Protein AF-A0A348WHX1-F1 (afdb_monomer_lite)

Radius of gyration: 18.54 Å; chains: 1; bounding box: 50×38×48 Å

Organism: NCBI:txid314263

Secondary structure (DSSP, 8-state):
---TT--TTTTHHHHHHHHHHHHHHHHHHHHHHHHHHT-TTS-HHHHHHHHHHHHHHIIIIIHHHHHHHHHSSSHHHHHHHHHHHHHTT-THHHHHIIIIIHHHTTSTT-TTSPPTT--HHHHHHHHHHHHHHHHHHHHHHHHHHTT--TTSTT-HHHHHHHHHHHHHHHHHHHHHHHHHH-

Foldseek 3Di:
DDDPPPDVVNCVVVVCVLVVVLVVLVCVLLVCLQVVLPPPVDDPVNNVVVVVVNLVCLVPVLQVSLVVQCPDDDPVSPVSSQLSCLLNLRNLCSLLVVQFCVVAPPHPRRLQHADVPRDPVRSPVSSVPVSNVSSLVRLCVVQVVVVHDCPDPPRCVVVSCVSNVVVLVSLCVRNNPSSNVD

pLDDT: mean 94.57, std 7.25, range [49.69, 98.75]

Sequence (182 aa):
NADPDTPEDALTWYRAITLIWPPVQFILLFWMIWYVSGADHLSALEKIVLFFGVGVITGTVGINYSHELMHQRPRGERFLGDALLAMVLYSHFRSEHLLVHHRYVATPRDPVTARYNEGFHRFFPRVLRECYASALGAEQAMLARRGHGWWHRSNPFLRYWGLQAYLLLLAIGLGGWVGLGL

Structure (mmCIF, N/CA/C/O backbone):
data_AF-A0A348WHX1-F1
#
_entry.id   AF-A0A348WHX1-F1
#
loop_
_atom_site.group_PDB
_atom_site.id
_atom_site.type_symbol
_atom_site.label_atom_id
_atom_site.label_alt_id
_atom_site.label_comp_id
_atom_site.label_asym_id
_atom_site.label_entity_id
_atom_site.label_seq_id
_atom_site.pdbx_PDB_ins_code
_atom_site.Cartn_x
_atom_site.Cartn_y
_atom_site.Cartn_z
_atom_site.occupancy
_atom_site.B_iso_or_equiv
_atom_site.auth_seq_id
_atom_site.auth_comp_id
_atom_site.auth_asym_id
_atom_site.auth_atom_id
_atom_site.pdbx_PDB_model_num
ATOM 1 N N . ASN A 1 1 ? -23.376 16.700 1.588 1.00 49.69 1 ASN A N 1
ATOM 2 C CA . ASN A 1 1 ? -23.388 15.237 1.795 1.00 49.69 1 ASN A CA 1
ATOM 3 C C . ASN A 1 1 ? -24.593 14.662 1.087 1.00 49.69 1 ASN A C 1
ATOM 5 O O . ASN A 1 1 ? -25.619 15.330 1.083 1.00 49.69 1 ASN A O 1
ATOM 9 N N . ALA A 1 2 ? -24.443 13.503 0.447 1.00 61.81 2 ALA A N 1
ATOM 10 C CA . ALA A 1 2 ? -25.582 12.776 -0.109 1.00 61.81 2 ALA A CA 1
ATOM 11 C C . ALA A 1 2 ? -26.514 12.305 1.021 1.00 61.81 2 ALA A C 1
ATOM 13 O O . ALA A 1 2 ? -26.072 12.174 2.166 1.00 61.81 2 ALA A O 1
ATOM 14 N N . ASP A 1 3 ? -27.784 12.092 0.691 1.00 73.06 3 ASP A N 1
ATOM 15 C CA . ASP A 1 3 ? -28.787 11.556 1.608 1.00 73.06 3 ASP A CA 1
ATOM 16 C C . ASP A 1 3 ? -28.396 10.116 2.010 1.00 73.06 3 ASP A C 1
ATOM 18 O O . ASP A 1 3 ? -28.199 9.287 1.115 1.00 73.06 3 ASP A O 1
ATOM 22 N N . PRO A 1 4 ? -28.225 9.799 3.308 1.00 71.94 4 PRO A N 1
ATOM 23 C CA . PRO A 1 4 ? -27.875 8.450 3.754 1.00 71.94 4 PRO A CA 1
ATOM 24 C C . PRO A 1 4 ? -28.928 7.390 3.397 1.00 71.94 4 PRO A C 1
ATOM 26 O O . PRO A 1 4 ? -28.580 6.211 3.355 1.00 71.94 4 PRO A O 1
ATOM 29 N N . ASP A 1 5 ? -30.165 7.795 3.094 1.00 79.44 5 ASP A N 1
ATOM 30 C CA . ASP A 1 5 ? -31.241 6.903 2.655 1.00 79.44 5 ASP A CA 1
ATOM 31 C C . ASP A 1 5 ? -31.271 6.712 1.124 1.00 79.44 5 ASP A C 1
ATOM 33 O O . ASP A 1 5 ? -32.177 6.069 0.587 1.00 79.44 5 ASP A O 1
ATOM 37 N N . THR A 1 6 ? -30.272 7.239 0.398 1.00 75.88 6 THR A N 1
ATOM 38 C CA . THR A 1 6 ? -30.147 7.039 -1.053 1.00 75.88 6 THR A CA 1
ATOM 39 C C . THR A 1 6 ? -30.020 5.541 -1.363 1.00 75.88 6 THR A C 1
ATOM 41 O O . THR A 1 6 ? -29.071 4.901 -0.898 1.00 75.88 6 THR A O 1
ATOM 44 N N . PRO A 1 7 ? -30.926 4.963 -2.170 1.00 75.75 7 PRO A N 1
ATOM 45 C CA . PRO A 1 7 ? -30.875 3.544 -2.492 1.00 75.75 7 PRO A CA 1
ATOM 46 C C . PRO A 1 7 ? -29.625 3.203 -3.326 1.00 75.75 7 PRO A C 1
ATOM 48 O O . PRO A 1 7 ? -29.106 4.024 -4.086 1.00 75.75 7 PRO A O 1
ATOM 51 N N . GLU A 1 8 ? -29.089 1.987 -3.152 1.00 69.50 8 GLU A N 1
ATOM 52 C CA . GLU A 1 8 ? -27.792 1.583 -3.730 1.00 69.50 8 GLU A CA 1
ATOM 53 C C . GLU A 1 8 ? -27.744 1.665 -5.269 1.00 69.50 8 GLU A C 1
ATOM 55 O O . GLU A 1 8 ? -26.666 1.840 -5.842 1.00 69.50 8 GLU A O 1
ATOM 60 N N . ASP A 1 9 ? -28.890 1.550 -5.941 1.00 72.94 9 ASP A N 1
ATOM 61 C CA . ASP A 1 9 ? -29.036 1.672 -7.395 1.00 72.94 9 ASP A CA 1
ATOM 62 C C . ASP A 1 9 ? -28.785 3.106 -7.890 1.00 72.94 9 ASP A C 1
ATOM 64 O O . ASP A 1 9 ? -28.170 3.305 -8.942 1.00 72.94 9 ASP A O 1
ATOM 68 N N . ALA A 1 10 ? -29.138 4.115 -7.092 1.00 74.44 10 ALA A N 1
ATOM 69 C CA . ALA A 1 10 ? -28.820 5.515 -7.364 1.00 74.44 10 ALA A CA 1
ATOM 70 C C . ALA A 1 10 ? -27.327 5.850 -7.145 1.00 74.44 10 ALA A C 1
ATOM 72 O O . ALA A 1 10 ? -26.837 6.863 -7.648 1.00 74.44 10 ALA A O 1
ATOM 73 N N . LEU A 1 11 ? -26.567 4.978 -6.468 1.00 78.69 11 LEU A N 1
ATOM 74 C CA . LEU A 1 11 ? -25.124 5.137 -6.227 1.00 78.69 11 LEU A CA 1
ATOM 75 C C . LEU A 1 11 ? -24.244 4.494 -7.311 1.00 78.69 11 LEU A C 1
ATOM 77 O O . LEU A 1 11 ? -23.018 4.480 -7.181 1.00 78.69 11 LEU A O 1
ATOM 81 N N . THR A 1 12 ? -24.835 3.982 -8.394 1.00 77.00 12 THR A N 1
ATOM 82 C CA . THR A 1 12 ? -24.115 3.239 -9.443 1.00 77.00 12 THR A CA 1
ATOM 83 C C . THR A 1 12 ? -22.909 4.006 -9.998 1.00 77.00 12 THR A C 1
ATOM 85 O O . THR A 1 12 ? -21.814 3.452 -10.083 1.00 77.00 12 THR A O 1
ATOM 88 N N . TRP A 1 13 ? -23.062 5.296 -10.310 1.00 75.94 13 TRP A N 1
ATOM 89 C CA . TRP A 1 13 ? -21.963 6.118 -10.838 1.00 75.94 13 TRP A CA 1
ATOM 90 C C . TRP A 1 13 ? -20.894 6.444 -9.795 1.00 75.94 13 TRP A C 1
ATOM 92 O O . TRP A 1 13 ? -19.709 6.462 -10.121 1.00 75.94 13 TRP A O 1
ATOM 102 N N . TYR A 1 14 ? -21.288 6.629 -8.534 1.00 74.69 14 TYR A N 1
ATOM 103 C CA . TYR A 1 14 ? -20.344 6.825 -7.432 1.00 74.69 14 TYR A CA 1
ATOM 104 C C . TYR A 1 14 ? -19.486 5.575 -7.206 1.00 74.69 14 TYR A C 1
ATOM 106 O O . TYR A 1 14 ? -18.270 5.675 -7.051 1.00 74.69 14 TYR A O 1
ATOM 114 N N . ARG A 1 15 ? -20.102 4.389 -7.275 1.00 80.25 15 ARG A N 1
ATOM 115 C CA . ARG A 1 15 ? -19.402 3.100 -7.196 1.00 80.25 15 ARG A CA 1
ATOM 116 C C . ARG A 1 15 ? -18.542 2.837 -8.430 1.00 80.25 15 ARG A C 1
ATOM 118 O O . ARG A 1 15 ? -17.455 2.291 -8.307 1.00 80.25 15 ARG A O 1
ATOM 125 N N . ALA A 1 16 ? -18.973 3.252 -9.621 1.00 83.12 16 ALA A N 1
ATOM 126 C CA . ALA A 1 16 ? -18.198 3.041 -10.844 1.00 83.12 16 ALA A CA 1
ATOM 127 C C . ALA A 1 16 ? -16.790 3.654 -10.750 1.00 83.12 16 ALA A C 1
ATOM 129 O O . ALA A 1 16 ? -15.820 3.014 -11.149 1.00 83.12 16 ALA A O 1
ATOM 130 N N . ILE A 1 17 ? -16.659 4.845 -10.158 1.00 83.56 17 ILE A N 1
ATOM 131 C CA . ILE A 1 17 ? -15.366 5.529 -10.011 1.00 83.56 17 ILE A CA 1
ATOM 132 C C . ILE A 1 17 ? -14.392 4.687 -9.172 1.00 83.56 17 ILE A C 1
ATOM 134 O O . ILE A 1 17 ? -13.240 4.494 -9.568 1.00 83.56 17 ILE A O 1
ATOM 138 N N . THR A 1 18 ? -14.852 4.129 -8.049 1.00 86.25 18 THR A N 1
ATOM 139 C CA . THR A 1 18 ? -14.002 3.312 -7.170 1.00 86.25 18 THR A CA 1
ATOM 140 C C . THR 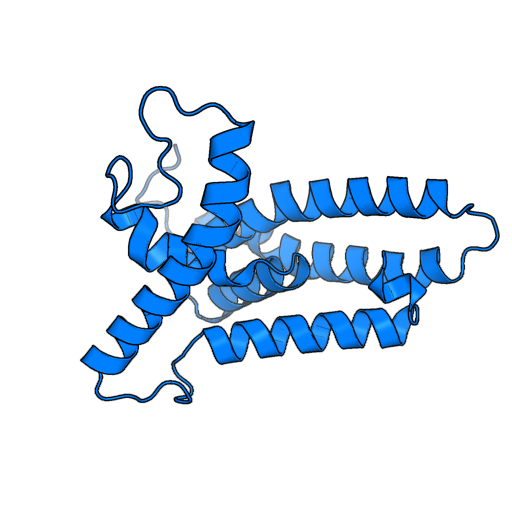A 1 18 ? -13.667 1.947 -7.771 1.00 86.25 18 THR A C 1
ATOM 142 O O . THR A 1 18 ? -12.586 1.420 -7.517 1.00 86.25 18 THR A O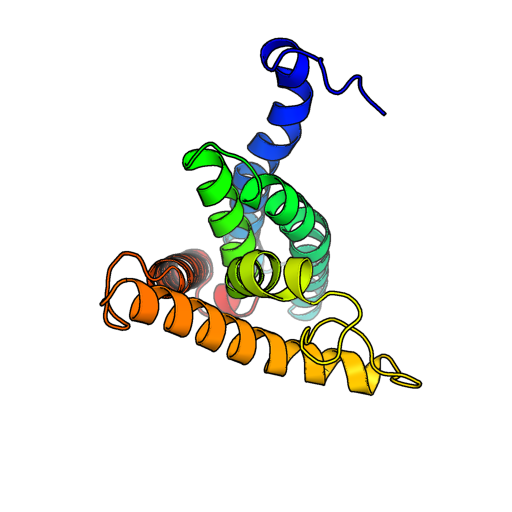 1
ATOM 145 N N . LEU A 1 19 ? -14.545 1.392 -8.612 1.00 92.06 19 LEU A N 1
ATOM 146 C CA . LEU A 1 19 ? -14.348 0.094 -9.268 1.00 92.06 19 LEU A CA 1
ATOM 147 C C . LEU A 1 19 ? -13.471 0.159 -10.527 1.00 92.06 19 LEU A C 1
ATOM 149 O O . LEU A 1 19 ? -12.796 -0.821 -10.842 1.00 92.06 19 LEU A O 1
ATOM 153 N N . ILE A 1 20 ? -13.464 1.289 -11.239 1.00 94.31 20 ILE A N 1
ATOM 154 C CA . ILE A 1 20 ? -12.663 1.488 -12.460 1.00 94.31 20 ILE A CA 1
ATOM 155 C C . ILE A 1 20 ? -11.190 1.747 -12.128 1.00 94.31 20 ILE A C 1
ATOM 157 O O . ILE A 1 20 ? -10.307 1.357 -12.891 1.00 94.31 20 ILE A O 1
ATOM 161 N N . TRP A 1 21 ? -10.896 2.378 -10.991 1.00 94.88 21 TRP A N 1
ATOM 162 C CA . TRP A 1 21 ? -9.520 2.733 -10.645 1.00 94.88 21 TRP A CA 1
ATOM 163 C C . TRP A 1 21 ? -8.558 1.528 -10.516 1.00 94.88 21 TRP A C 1
ATOM 165 O O . TRP A 1 21 ? -7.485 1.585 -11.117 1.00 94.88 21 TRP A O 1
ATOM 175 N N . PRO A 1 22 ? -8.894 0.417 -9.822 1.00 96.81 22 PRO A N 1
ATOM 176 C CA . PRO A 1 22 ? -8.017 -0.753 -9.727 1.00 96.81 22 PRO A CA 1
ATOM 177 C C . PRO A 1 22 ? -7.514 -1.311 -11.071 1.00 96.81 22 PRO A C 1
ATOM 179 O O . PRO A 1 22 ? -6.296 -1.447 -11.210 1.00 96.81 22 PRO A O 1
ATOM 182 N N . PRO A 1 23 ? -8.370 -1.621 -12.071 1.00 97.06 23 PRO A N 1
ATOM 183 C CA . PRO A 1 23 ? -7.880 -2.098 -13.362 1.00 97.06 23 PRO A CA 1
ATOM 184 C C . PRO A 1 23 ? -7.090 -1.029 -14.124 1.00 97.06 23 PRO A C 1
ATOM 186 O O . PRO A 1 23 ? -6.096 -1.371 -14.758 1.00 97.06 23 PRO A O 1
ATOM 189 N N . VAL A 1 24 ? -7.463 0.254 -14.032 1.00 96.94 24 VAL A N 1
ATOM 190 C CA . VAL A 1 24 ? -6.701 1.350 -14.658 1.00 96.94 24 VAL A CA 1
ATOM 191 C C . VAL A 1 24 ? -5.295 1.445 -14.068 1.00 96.94 24 VAL A C 1
ATOM 193 O O . VAL A 1 24 ? -4.320 1.449 -14.816 1.00 96.94 24 VAL A O 1
ATOM 196 N N . GLN A 1 25 ? -5.173 1.459 -12.739 1.00 97.81 25 GLN A N 1
ATOM 197 C CA . GLN A 1 25 ? -3.881 1.499 -12.061 1.00 97.81 25 GLN A CA 1
ATOM 198 C C . GLN A 1 25 ? -3.034 0.269 -12.405 1.00 97.81 25 GLN A C 1
ATOM 200 O O . GLN A 1 25 ? -1.848 0.421 -12.683 1.00 97.81 25 GLN A O 1
ATOM 205 N N . PHE A 1 26 ? -3.633 -0.927 -12.434 1.00 98.31 26 PHE A N 1
ATOM 206 C CA . PHE A 1 26 ? -2.935 -2.154 -12.819 1.00 98.31 26 PHE A CA 1
ATOM 207 C C . PHE A 1 26 ? -2.386 -2.065 -14.243 1.00 98.31 26 PHE A C 1
ATOM 209 O O . PHE A 1 26 ? -1.193 -2.269 -14.458 1.00 98.31 26 PHE A O 1
ATOM 216 N N . ILE A 1 27 ? -3.239 -1.724 -15.211 1.00 98.31 27 ILE A N 1
ATOM 217 C CA . ILE A 1 27 ? -2.840 -1.633 -16.617 1.00 98.31 27 ILE A CA 1
ATOM 218 C C . ILE A 1 27 ? -1.728 -0.601 -16.778 1.00 98.31 27 ILE A C 1
ATOM 220 O O . ILE A 1 27 ? -0.703 -0.925 -17.364 1.00 98.31 27 ILE A O 1
ATOM 224 N N . LEU A 1 28 ? -1.895 0.606 -16.231 1.00 97.19 28 LEU A N 1
ATOM 225 C CA . LEU A 1 28 ? -0.902 1.670 -16.368 1.00 97.19 28 LEU A CA 1
ATOM 226 C C . LEU A 1 28 ? 0.432 1.297 -15.717 1.00 97.19 28 LEU A C 1
ATOM 228 O O . LEU A 1 28 ? 1.467 1.452 -16.358 1.00 97.19 28 LEU A O 1
ATOM 232 N N . LEU A 1 29 ? 0.417 0.768 -14.489 1.00 98.19 29 LEU A N 1
ATOM 233 C CA . LEU A 1 29 ? 1.634 0.383 -13.774 1.00 98.19 29 LEU A CA 1
ATOM 234 C C . LEU A 1 29 ? 2.435 -0.654 -14.568 1.00 98.19 29 LEU A C 1
ATOM 236 O O . LEU A 1 29 ? 3.597 -0.424 -14.891 1.00 98.19 29 LEU A O 1
ATOM 240 N N . PHE A 1 30 ? 1.808 -1.771 -14.941 1.00 98.31 30 PHE A N 1
ATOM 241 C CA . PHE A 1 30 ? 2.518 -2.860 -15.614 1.00 98.31 30 PHE A CA 1
ATOM 242 C C . PHE A 1 30 ? 2.841 -2.557 -17.076 1.00 98.31 30 PHE A C 1
ATOM 244 O O . PHE A 1 30 ? 3.885 -2.986 -17.567 1.00 98.31 30 PHE A O 1
ATOM 251 N N . TRP A 1 31 ? 2.008 -1.771 -17.763 1.00 98.12 31 TRP A N 1
ATOM 252 C CA . TRP A 1 31 ? 2.330 -1.280 -19.100 1.00 98.12 31 TRP A CA 1
ATOM 253 C C . TRP A 1 31 ? 3.567 -0.377 -19.086 1.00 98.12 31 TRP A C 1
ATOM 255 O O . TRP A 1 31 ? 4.450 -0.555 -19.924 1.00 98.12 31 TRP A O 1
ATOM 265 N N . MET A 1 32 ? 3.687 0.542 -18.120 1.00 97.75 32 MET A N 1
ATOM 266 C CA . MET A 1 32 ? 4.893 1.366 -18.010 1.00 97.75 32 MET A CA 1
ATOM 267 C C . MET A 1 32 ? 6.112 0.545 -17.614 1.00 97.75 32 MET A C 1
ATOM 269 O O . MET A 1 32 ? 7.179 0.797 -18.158 1.00 97.75 32 MET A O 1
ATOM 273 N N . ILE A 1 33 ? 5.984 -0.437 -16.712 1.00 98.06 33 ILE A N 1
ATOM 274 C CA . ILE A 1 33 ? 7.107 -1.323 -16.356 1.00 98.06 33 ILE A CA 1
ATOM 275 C C . ILE A 1 33 ? 7.630 -2.017 -17.610 1.00 98.06 33 ILE A C 1
ATOM 277 O O . ILE A 1 33 ? 8.827 -1.966 -17.885 1.00 98.06 33 ILE A O 1
ATOM 281 N N . TRP A 1 34 ? 6.736 -2.602 -18.405 1.00 98.00 34 TRP A N 1
ATOM 282 C CA . TRP A 1 34 ? 7.091 -3.236 -19.670 1.00 98.00 34 TRP A CA 1
ATOM 283 C C . TRP A 1 34 ? 7.750 -2.256 -20.656 1.00 98.00 34 TRP A C 1
ATOM 285 O O . TRP A 1 34 ? 8.833 -2.529 -21.169 1.00 98.00 34 TRP A O 1
ATOM 295 N N . TYR A 1 35 ? 7.135 -1.093 -20.888 1.00 97.88 35 TYR A N 1
ATOM 296 C CA . TYR A 1 35 ? 7.609 -0.118 -21.874 1.00 97.88 35 TYR A CA 1
ATOM 297 C C . TYR A 1 35 ? 8.926 0.563 -21.463 1.00 97.88 35 TYR A C 1
ATOM 299 O O . TYR A 1 35 ? 9.897 0.571 -22.217 1.00 97.88 35 TYR A O 1
ATOM 307 N N . VAL A 1 36 ? 8.982 1.131 -20.256 1.00 97.62 36 VAL A N 1
ATOM 308 C CA . VAL A 1 36 ? 10.103 1.957 -19.777 1.00 97.62 36 VAL A CA 1
ATOM 309 C C . VAL A 1 36 ? 11.354 1.117 -19.518 1.00 97.62 36 VAL A C 1
ATOM 311 O O . VAL A 1 36 ? 12.473 1.602 -19.717 1.00 97.62 36 VAL A O 1
ATOM 314 N N . SER A 1 37 ? 11.199 -0.155 -19.137 1.00 95.94 37 SER A N 1
ATOM 315 C CA . SER A 1 37 ? 12.348 -1.045 -18.939 1.00 95.94 37 SER A CA 1
ATOM 316 C C . SER A 1 37 ? 13.180 -1.186 -20.217 1.00 95.94 37 SER A C 1
ATOM 318 O O . SER A 1 37 ? 14.402 -1.066 -20.146 1.00 95.94 37 SER A O 1
ATOM 320 N N . GLY A 1 38 ? 12.530 -1.329 -21.379 1.00 93.94 38 GLY A N 1
ATOM 321 C CA . GLY A 1 38 ? 13.174 -1.436 -22.697 1.00 93.94 38 GLY A CA 1
ATOM 322 C C . GLY A 1 38 ? 13.342 -0.115 -23.460 1.00 93.94 38 GLY A C 1
ATOM 323 O O . GLY A 1 38 ? 13.770 -0.124 -24.610 1.00 93.94 38 GLY A O 1
ATOM 324 N N . ALA A 1 39 ? 12.982 1.025 -22.868 1.00 95.62 39 ALA A N 1
ATOM 325 C CA . ALA A 1 39 ? 13.089 2.323 -23.528 1.00 95.62 39 ALA A CA 1
ATOM 326 C C . ALA A 1 39 ? 14.544 2.827 -23.535 1.00 95.62 39 ALA A C 1
ATOM 328 O O . ALA A 1 39 ? 15.003 3.414 -22.552 1.00 95.62 39 ALA A O 1
ATOM 329 N N . ASP A 1 40 ? 15.253 2.620 -24.649 1.00 94.25 40 ASP A N 1
ATOM 330 C CA . ASP A 1 40 ? 16.656 3.046 -24.836 1.00 94.25 40 ASP A CA 1
ATOM 331 C C . ASP A 1 40 ? 16.828 4.569 -24.937 1.00 94.25 40 ASP A C 1
ATOM 333 O O . ASP A 1 40 ? 17.902 5.105 -24.679 1.00 94.25 40 ASP A O 1
ATOM 337 N N . HIS A 1 41 ? 15.758 5.283 -25.290 1.00 96.50 41 HIS A N 1
ATOM 338 C CA . HIS A 1 41 ? 15.748 6.745 -25.360 1.00 96.50 41 HIS A CA 1
ATOM 339 C C . HIS A 1 41 ? 15.643 7.416 -23.982 1.00 96.50 41 HIS A C 1
ATOM 341 O O . HIS A 1 41 ? 15.755 8.635 -23.908 1.00 96.50 41 HIS A O 1
ATOM 347 N N . LEU A 1 42 ? 15.406 6.646 -22.911 1.00 96.94 42 LEU A N 1
ATOM 348 C CA . LEU A 1 42 ? 15.337 7.152 -21.542 1.00 96.94 42 LEU A CA 1
ATOM 349 C C . LEU A 1 42 ? 16.613 6.795 -20.781 1.00 96.94 42 LEU A C 1
ATOM 351 O O . LEU A 1 42 ? 16.974 5.625 -20.634 1.00 96.94 42 LEU A O 1
ATOM 355 N N . SER A 1 43 ? 17.256 7.809 -20.217 1.00 96.75 43 SER A N 1
ATOM 356 C CA . SER A 1 43 ? 18.329 7.651 -19.241 1.00 96.75 43 SER A CA 1
ATOM 357 C C . SER A 1 43 ? 17.814 7.042 -17.932 1.00 96.75 43 SER A C 1
ATOM 359 O O . SER A 1 43 ? 16.631 7.120 -17.598 1.00 96.75 43 SER A O 1
ATOM 361 N N . ALA A 1 44 ? 18.718 6.474 -17.130 1.00 95.31 44 ALA A N 1
ATOM 362 C CA . ALA A 1 44 ? 18.362 5.906 -15.828 1.00 95.31 44 ALA A CA 1
ATOM 363 C C . ALA A 1 44 ? 17.668 6.925 -14.903 1.00 95.31 44 ALA A C 1
ATOM 365 O O . ALA A 1 44 ? 16.714 6.575 -14.213 1.00 95.31 44 ALA A O 1
ATOM 366 N N . LEU A 1 45 ? 18.106 8.191 -14.921 1.00 96.38 45 LEU A N 1
ATOM 367 C CA . LEU A 1 45 ? 17.501 9.248 -14.111 1.00 96.38 45 LEU A CA 1
ATOM 368 C C . LEU A 1 45 ? 16.058 9.541 -14.542 1.00 96.38 45 LEU A C 1
ATOM 370 O O . LEU A 1 45 ? 15.189 9.669 -13.685 1.00 96.38 45 LEU A O 1
ATOM 374 N N . GLU A 1 46 ? 15.786 9.603 -15.848 1.00 97.38 46 GLU A N 1
ATOM 375 C CA . GLU A 1 46 ? 14.427 9.818 -16.362 1.00 97.38 46 GLU A CA 1
ATOM 376 C C . GLU A 1 46 ? 13.494 8.673 -15.966 1.00 97.38 46 GLU A C 1
ATOM 378 O O . GLU A 1 46 ? 12.371 8.929 -15.535 1.00 97.38 46 GLU A O 1
ATOM 383 N N . LYS A 1 47 ? 13.972 7.421 -16.020 1.00 97.31 47 LYS A N 1
ATOM 384 C CA . LYS A 1 47 ? 13.199 6.257 -15.559 1.00 97.31 47 LYS A CA 1
ATOM 385 C C . LYS A 1 47 ? 12.879 6.351 -14.064 1.00 97.31 47 LYS A C 1
ATOM 387 O O . LYS A 1 47 ? 11.729 6.158 -13.681 1.00 97.31 47 LYS A O 1
ATOM 392 N N . ILE A 1 48 ? 13.862 6.712 -13.233 1.00 96.12 48 ILE A N 1
ATOM 393 C CA . ILE A 1 48 ? 13.678 6.884 -11.781 1.00 96.12 48 ILE A CA 1
ATOM 394 C C . ILE A 1 48 ? 12.670 7.997 -11.477 1.00 96.12 48 ILE A C 1
ATOM 396 O O . ILE A 1 48 ? 11.767 7.799 -10.671 1.00 96.12 48 ILE A O 1
ATOM 400 N N . VAL A 1 49 ? 12.798 9.165 -12.112 1.00 97.38 49 VAL A N 1
ATOM 401 C CA . VAL A 1 49 ? 11.884 10.298 -11.884 1.00 97.38 49 VAL A CA 1
ATOM 402 C C . VAL A 1 49 ? 10.466 9.959 -12.340 1.00 97.38 49 VAL A C 1
ATOM 404 O O . VAL A 1 49 ? 9.504 10.277 -11.637 1.00 97.38 49 VAL A O 1
ATOM 407 N N . LEU A 1 50 ? 10.329 9.274 -13.479 1.00 97.31 50 LEU A N 1
ATOM 408 C CA . LEU A 1 50 ? 9.045 8.785 -13.971 1.00 97.31 50 LEU A CA 1
ATOM 409 C C . LEU A 1 50 ? 8.405 7.854 -12.937 1.00 97.31 50 LEU A C 1
ATOM 411 O O . LEU A 1 50 ? 7.284 8.113 -12.502 1.00 97.31 50 LEU A O 1
ATOM 415 N N . PHE A 1 51 ? 9.122 6.823 -12.485 1.00 97.00 51 PHE A N 1
ATOM 416 C CA . PHE A 1 51 ? 8.580 5.849 -11.535 1.00 97.00 51 PHE A CA 1
ATOM 417 C C . PHE A 1 51 ? 8.377 6.397 -10.124 1.00 97.00 51 PHE A C 1
ATOM 419 O O . PHE A 1 51 ? 7.446 5.986 -9.435 1.00 97.00 51 PHE A O 1
ATOM 426 N N . PHE A 1 52 ? 9.139 7.413 -9.723 1.00 96.69 52 PHE A N 1
ATOM 427 C CA . PHE A 1 52 ? 8.827 8.187 -8.528 1.00 96.69 52 PHE A CA 1
ATOM 428 C C . PHE A 1 52 ? 7.444 8.848 -8.644 1.00 96.69 52 PHE A C 1
ATOM 430 O O . PHE A 1 52 ? 6.621 8.716 -7.739 1.00 96.69 52 PHE A O 1
ATOM 437 N N . GLY A 1 53 ? 7.149 9.505 -9.772 1.00 96.81 53 GLY A N 1
ATOM 438 C CA . GLY A 1 53 ? 5.833 10.101 -10.027 1.00 96.81 53 GLY A CA 1
ATOM 439 C C . GLY A 1 53 ? 4.707 9.063 -10.048 1.00 96.81 53 GLY A C 1
ATOM 440 O O . GLY A 1 53 ? 3.644 9.283 -9.467 1.00 96.81 53 GLY A O 1
ATOM 441 N N . VAL A 1 54 ? 4.965 7.899 -10.642 1.00 96.69 54 VAL A N 1
ATOM 442 C CA . VAL A 1 54 ? 4.038 6.758 -10.640 1.00 96.69 54 VAL A CA 1
ATOM 443 C C . VAL A 1 54 ? 3.759 6.297 -9.217 1.00 96.69 54 VAL A C 1
ATOM 445 O O . VAL A 1 54 ? 2.595 6.232 -8.829 1.00 96.69 54 VAL A O 1
ATOM 448 N N . GLY A 1 55 ? 4.804 6.076 -8.416 1.00 96.25 55 GLY A N 1
ATOM 449 C CA . GLY A 1 55 ? 4.692 5.704 -7.009 1.00 96.25 55 GLY A CA 1
ATOM 450 C C . GLY A 1 55 ? 3.878 6.715 -6.200 1.00 96.25 55 GLY A C 1
ATOM 451 O O . GLY A 1 55 ? 3.001 6.318 -5.431 1.00 96.25 55 GLY A O 1
ATOM 452 N N . VAL A 1 56 ? 4.092 8.020 -6.419 1.00 95.69 56 VAL A N 1
ATOM 453 C CA . VAL A 1 56 ? 3.302 9.093 -5.789 1.00 95.69 56 VAL A CA 1
ATOM 454 C C . VAL A 1 56 ? 1.827 8.998 -6.178 1.00 95.69 56 VAL A C 1
ATOM 456 O O . VAL A 1 56 ? 0.971 9.043 -5.294 1.00 95.69 56 VAL A O 1
ATOM 459 N N . ILE A 1 57 ? 1.498 8.825 -7.460 1.00 95.06 57 ILE A N 1
ATOM 460 C CA . ILE A 1 57 ? 0.105 8.719 -7.928 1.00 95.06 57 ILE A CA 1
ATOM 461 C C . ILE A 1 57 ? -0.558 7.460 -7.364 1.00 95.06 57 ILE A C 1
ATOM 463 O O . ILE A 1 57 ? -1.629 7.539 -6.764 1.00 95.06 57 ILE A O 1
ATOM 467 N N . THR A 1 58 ? 0.081 6.297 -7.493 1.00 96.25 58 THR A N 1
ATOM 468 C CA . THR A 1 58 ? -0.476 5.032 -6.996 1.00 96.25 58 THR A CA 1
ATOM 469 C C . THR A 1 58 ? -0.578 5.001 -5.475 1.00 96.25 58 THR A C 1
ATOM 471 O O . THR A 1 58 ? -1.519 4.424 -4.936 1.00 96.25 58 THR A O 1
ATOM 474 N N . GLY A 1 59 ? 0.355 5.643 -4.770 1.00 94.56 59 GLY A N 1
ATOM 475 C CA . GLY A 1 59 ? 0.345 5.741 -3.314 1.00 94.56 59 GLY A CA 1
ATOM 476 C C . GLY A 1 59 ? -0.729 6.697 -2.804 1.00 94.56 59 GLY A C 1
ATOM 477 O O . GLY A 1 59 ? -1.492 6.342 -1.917 1.00 94.56 59 GLY A O 1
ATOM 478 N N . THR A 1 60 ? -0.842 7.894 -3.377 1.00 93.25 60 THR A N 1
ATOM 479 C CA . THR A 1 60 ? -1.820 8.898 -2.919 1.00 93.25 60 THR A CA 1
ATOM 480 C C . THR A 1 60 ? -3.240 8.567 -3.363 1.00 93.25 60 THR A C 1
ATOM 482 O O . THR A 1 60 ? -4.165 8.587 -2.555 1.00 93.25 60 THR A O 1
ATOM 485 N N . VAL A 1 61 ? -3.430 8.223 -4.636 1.00 93.81 61 VAL A N 1
ATOM 486 C CA . VAL A 1 61 ? -4.752 7.959 -5.208 1.00 93.81 61 VAL A CA 1
ATOM 487 C C . VAL A 1 61 ? -5.167 6.514 -4.940 1.00 93.81 61 VAL A C 1
ATOM 489 O O . VAL A 1 61 ? -6.262 6.264 -4.438 1.00 93.81 61 VAL A O 1
ATOM 492 N N . GLY A 1 62 ? -4.283 5.549 -5.203 1.00 95.44 62 GLY A N 1
ATOM 493 C CA . GLY A 1 62 ? -4.593 4.126 -5.050 1.00 95.44 62 GLY A CA 1
ATOM 494 C C . GLY A 1 62 ? -4.884 3.705 -3.610 1.00 95.44 62 GLY A C 1
ATOM 495 O O . GLY A 1 62 ? -5.819 2.933 -3.389 1.00 95.44 62 GLY A O 1
ATOM 496 N N . ILE A 1 63 ? -4.162 4.238 -2.615 1.00 96.75 63 ILE A N 1
ATOM 497 C CA . ILE A 1 63 ? -4.464 3.942 -1.202 1.00 96.75 63 ILE A CA 1
ATOM 498 C C . ILE A 1 63 ? -5.807 4.557 -0.791 1.00 96.75 63 ILE A C 1
ATOM 500 O O . ILE A 1 63 ? -6.566 3.898 -0.086 1.00 96.75 63 ILE A O 1
ATOM 504 N N . ASN A 1 64 ? -6.162 5.751 -1.279 1.00 95.62 64 ASN A N 1
ATOM 505 C CA . ASN A 1 64 ? -7.468 6.360 -0.997 1.00 95.62 64 ASN A CA 1
ATOM 506 C C . ASN A 1 64 ? -8.630 5.525 -1.553 1.00 95.62 64 ASN A C 1
ATOM 508 O O . ASN A 1 64 ? -9.607 5.272 -0.848 1.00 95.62 64 ASN A O 1
ATOM 512 N N . TYR A 1 65 ? -8.517 5.032 -2.789 1.00 95.56 65 TYR A N 1
ATOM 513 C CA . TYR A 1 65 ? -9.521 4.118 -3.339 1.00 95.56 65 TYR A CA 1
ATOM 514 C C . TYR A 1 65 ? -9.560 2.787 -2.588 1.00 95.56 65 TYR A C 1
ATOM 516 O O . TYR A 1 65 ? -10.639 2.258 -2.328 1.00 95.56 65 TYR A O 1
ATOM 524 N N . SER A 1 66 ? -8.402 2.261 -2.185 1.00 97.38 66 SER A N 1
ATOM 525 C CA . SER A 1 66 ? -8.352 1.057 -1.357 1.00 97.38 66 SER A CA 1
ATOM 526 C C . SER A 1 66 ? -9.031 1.249 0.001 1.00 97.38 66 SER A C 1
ATOM 528 O O . SER A 1 66 ? -9.753 0.356 0.444 1.00 97.38 66 SER A O 1
ATOM 530 N N . HIS A 1 67 ? -8.842 2.411 0.637 1.00 97.12 67 HIS A N 1
ATOM 531 C CA . HIS A 1 67 ? -9.509 2.784 1.882 1.00 97.12 67 HIS A CA 1
ATOM 532 C C . HIS A 1 67 ? -11.027 2.694 1.736 1.00 97.12 67 HIS A C 1
ATOM 534 O O . HIS A 1 67 ? -11.676 2.039 2.545 1.00 97.12 67 HIS A O 1
ATOM 540 N N . GLU A 1 68 ? -11.594 3.260 0.673 1.00 94.81 68 GLU A N 1
ATOM 541 C CA . GLU A 1 68 ? -13.034 3.155 0.442 1.00 94.81 68 GLU A CA 1
ATOM 542 C C . GLU A 1 68 ? -13.464 1.700 0.197 1.00 94.81 68 GLU A C 1
ATOM 544 O O . GLU A 1 68 ? -14.391 1.202 0.835 1.00 94.81 68 GLU A O 1
ATOM 549 N N . LEU A 1 69 ? -12.752 0.984 -0.680 1.00 95.69 69 LEU A N 1
ATOM 550 C CA . LEU A 1 69 ? -13.078 -0.385 -1.092 1.00 95.69 69 LEU A CA 1
ATOM 551 C C . LEU A 1 69 ? -12.990 -1.410 0.050 1.00 95.69 69 LEU A C 1
ATOM 553 O O . LEU A 1 69 ? -13.763 -2.371 0.084 1.00 95.69 69 LEU A O 1
ATOM 557 N N . MET A 1 70 ? -12.070 -1.234 1.002 1.00 95.50 70 MET A N 1
ATOM 558 C CA . MET A 1 70 ? -11.905 -2.173 2.118 1.00 95.50 70 MET A CA 1
ATOM 559 C C . MET A 1 70 ? -13.030 -2.098 3.157 1.00 95.50 70 MET A C 1
ATOM 561 O O . MET A 1 70 ? -13.247 -3.085 3.868 1.00 95.50 70 MET A O 1
ATOM 565 N N . HIS A 1 71 ? -13.748 -0.970 3.218 1.00 94.81 71 HIS A N 1
ATOM 566 C CA . HIS A 1 71 ? -14.928 -0.783 4.070 1.00 94.81 71 HIS A CA 1
ATOM 567 C C . HIS A 1 71 ? -16.215 -1.327 3.440 1.00 94.81 71 HIS A C 1
ATOM 569 O O . HIS A 1 71 ? -17.200 -1.548 4.146 1.00 94.81 71 HIS A O 1
ATOM 575 N N . GLN A 1 72 ? -16.213 -1.616 2.136 1.00 92.06 72 GLN A N 1
ATOM 576 C CA . GLN A 1 72 ? -17.404 -2.096 1.434 1.00 92.06 72 GLN A CA 1
ATOM 577 C C . GLN A 1 72 ? -17.800 -3.518 1.854 1.00 92.06 72 GLN A C 1
ATOM 579 O O . GLN A 1 72 ? -16.972 -4.377 2.183 1.00 92.06 72 GLN A O 1
ATOM 584 N N . ARG A 1 73 ? -19.104 -3.816 1.804 1.00 88.88 73 ARG A N 1
ATOM 585 C CA . ARG A 1 73 ? -19.633 -5.154 2.133 1.00 88.88 73 ARG A CA 1
ATOM 586 C C . ARG A 1 73 ? -19.237 -6.233 1.111 1.00 88.88 73 ARG A C 1
ATOM 588 O O . ARG A 1 73 ? -18.831 -7.329 1.544 1.00 88.88 73 ARG A O 1
ATOM 595 N N . PRO A 1 74 ? -19.330 -5.999 -0.215 1.00 92.25 74 PRO A N 1
ATOM 596 C CA . PRO A 1 74 ? -19.054 -7.034 -1.204 1.00 92.25 74 PRO A CA 1
ATOM 597 C C . PRO A 1 74 ? -17.615 -7.551 -1.115 1.00 92.25 74 PRO A C 1
ATOM 599 O O . PRO A 1 74 ? -16.659 -6.818 -0.866 1.00 92.25 74 PRO A O 1
ATOM 602 N N . ARG A 1 75 ? -17.439 -8.864 -1.291 1.00 92.81 75 ARG A N 1
ATOM 603 C CA . ARG A 1 75 ? -16.103 -9.486 -1.234 1.00 92.81 75 ARG A CA 1
ATOM 604 C C . ARG A 1 75 ? -15.219 -9.068 -2.410 1.00 92.81 75 ARG A C 1
ATOM 606 O O . ARG A 1 75 ? -14.018 -8.933 -2.214 1.00 92.81 75 ARG A O 1
ATOM 613 N N . GLY A 1 76 ? -15.812 -8.867 -3.590 1.00 94.31 76 GLY A N 1
ATOM 614 C CA . GLY A 1 76 ? -15.096 -8.418 -4.786 1.00 94.31 76 GLY A CA 1
ATOM 615 C C . GLY A 1 76 ? -14.488 -7.030 -4.601 1.00 94.31 76 GLY A C 1
ATOM 616 O O . GLY A 1 76 ? -13.308 -6.846 -4.857 1.00 94.31 76 GLY A O 1
ATOM 617 N N . GLU A 1 77 ? -15.251 -6.092 -4.043 1.00 94.62 77 GLU A N 1
ATOM 618 C CA . GLU A 1 77 ? -14.778 -4.726 -3.783 1.00 94.62 77 GLU A CA 1
ATOM 619 C C . GLU A 1 77 ? -13.624 -4.706 -2.781 1.00 94.62 77 GLU A C 1
ATOM 621 O O . GLU A 1 77 ? -12.565 -4.152 -3.059 1.00 94.62 77 GLU A O 1
ATOM 626 N N . ARG A 1 78 ? -13.751 -5.444 -1.673 1.00 96.06 78 ARG A N 1
ATOM 627 C CA . ARG A 1 78 ? -12.645 -5.595 -0.715 1.00 96.06 78 ARG A CA 1
ATOM 628 C C . ARG A 1 78 ? -11.401 -6.226 -1.335 1.00 96.06 78 ARG A C 1
ATOM 630 O O . ARG A 1 78 ? -10.290 -5.864 -0.960 1.00 96.06 78 ARG A O 1
ATOM 637 N N . PHE A 1 79 ? -11.572 -7.158 -2.273 1.00 97.31 79 PHE A N 1
ATOM 638 C CA . PHE A 1 79 ? -10.450 -7.738 -3.007 1.00 97.31 79 PHE A CA 1
ATOM 639 C C . PHE A 1 79 ? -9.783 -6.718 -3.939 1.00 97.31 79 PHE A C 1
ATOM 641 O O . PHE A 1 79 ? -8.560 -6.687 -4.010 1.00 97.31 79 PHE A O 1
ATOM 648 N N . LEU A 1 80 ? -10.548 -5.845 -4.600 1.00 97.81 80 LEU A N 1
ATOM 649 C CA . LEU A 1 80 ? -9.983 -4.735 -5.373 1.00 97.81 80 LEU A CA 1
ATOM 650 C C . LEU A 1 80 ? -9.172 -3.783 -4.476 1.00 97.81 80 LEU A C 1
ATOM 652 O O . LEU A 1 80 ? -8.092 -3.343 -4.867 1.00 97.81 80 LEU A O 1
ATOM 656 N N . GLY A 1 81 ? -9.636 -3.541 -3.245 1.00 97.62 81 GLY A N 1
ATOM 657 C CA . GLY A 1 81 ? -8.866 -2.832 -2.220 1.00 97.62 81 GLY A CA 1
ATOM 658 C C . GLY A 1 81 ? -7.551 -3.538 -1.858 1.00 97.62 81 GLY A C 1
ATOM 659 O O . GLY A 1 81 ? -6.500 -2.894 -1.831 1.00 97.62 81 GLY A O 1
ATOM 660 N N . ASP A 1 82 ? -7.587 -4.860 -1.639 1.00 98.25 82 ASP A N 1
ATOM 661 C CA . ASP A 1 82 ? -6.388 -5.683 -1.400 1.00 98.25 82 ASP A CA 1
ATOM 662 C C . ASP A 1 82 ? -5.406 -5.603 -2.593 1.00 98.25 82 ASP A C 1
ATOM 664 O O . ASP A 1 82 ? -4.197 -5.480 -2.387 1.00 98.25 82 ASP A O 1
ATOM 668 N N . ALA A 1 83 ? -5.913 -5.635 -3.833 1.00 98.31 83 ALA A N 1
ATOM 669 C CA . ALA A 1 83 ? -5.113 -5.557 -5.057 1.00 98.31 83 ALA A CA 1
ATOM 670 C C . ALA A 1 83 ? -4.431 -4.189 -5.229 1.00 98.31 83 ALA A C 1
ATOM 672 O O . ALA A 1 83 ? -3.242 -4.137 -5.543 1.00 98.31 83 ALA A O 1
ATOM 673 N N . LEU A 1 84 ? -5.144 -3.088 -4.959 1.00 98.44 84 LEU A N 1
ATOM 674 C CA . LEU A 1 84 ? -4.573 -1.735 -4.964 1.00 98.44 84 LEU A CA 1
ATOM 675 C C . LEU A 1 84 ? -3.411 -1.600 -3.976 1.00 98.44 84 LEU A C 1
ATOM 677 O O . LEU A 1 84 ? -2.358 -1.080 -4.340 1.00 98.44 84 LEU A O 1
ATOM 681 N N . LEU A 1 85 ? -3.566 -2.111 -2.750 1.00 98.56 85 LEU A N 1
ATOM 682 C CA . LEU A 1 85 ? -2.487 -2.061 -1.756 1.00 98.56 85 LEU A CA 1
ATOM 683 C C . LEU A 1 85 ? -1.320 -2.974 -2.117 1.00 98.56 85 LEU A C 1
ATOM 685 O O . LEU A 1 85 ? -0.177 -2.665 -1.788 1.00 98.56 85 LEU A O 1
ATOM 689 N N . ALA A 1 86 ? -1.596 -4.104 -2.770 1.00 98.56 86 ALA A N 1
ATOM 690 C CA . ALA A 1 86 ? -0.551 -5.006 -3.225 1.00 98.56 86 ALA A CA 1
ATOM 691 C C . ALA A 1 86 ? 0.323 -4.352 -4.307 1.00 98.56 86 ALA A C 1
ATOM 693 O O . ALA A 1 86 ? 1.537 -4.516 -4.254 1.00 98.56 86 ALA A O 1
ATOM 694 N N . MET A 1 87 ? -0.258 -3.553 -5.214 1.00 98.44 87 MET A N 1
ATOM 695 C CA . MET A 1 87 ? 0.491 -2.809 -6.243 1.00 98.44 87 MET A CA 1
ATOM 696 C C . MET A 1 87 ? 1.453 -1.761 -5.674 1.00 98.44 87 MET A C 1
ATOM 698 O O . MET A 1 87 ? 2.433 -1.432 -6.327 1.00 98.44 87 MET A O 1
ATOM 702 N N . VAL A 1 88 ? 1.205 -1.267 -4.458 1.00 97.44 88 VAL A N 1
ATOM 703 C CA . VAL A 1 88 ? 2.100 -0.333 -3.747 1.00 97.44 88 VAL A CA 1
ATOM 704 C C . VAL A 1 88 ? 2.847 -0.995 -2.586 1.00 97.44 88 VAL A C 1
ATOM 706 O O . VAL A 1 88 ? 3.396 -0.315 -1.724 1.00 97.44 88 VAL A O 1
ATOM 709 N N . LEU A 1 89 ? 2.837 -2.331 -2.526 1.00 97.50 89 LEU A N 1
ATOM 710 C CA . LEU A 1 89 ? 3.509 -3.139 -1.503 1.00 97.50 89 LEU A CA 1
ATOM 711 C C . LEU A 1 89 ? 3.131 -2.781 -0.046 1.00 97.50 89 LEU A C 1
ATOM 713 O O . LEU A 1 89 ? 3.890 -3.035 0.888 1.00 97.50 89 LEU A O 1
ATOM 717 N N . TYR A 1 90 ? 1.910 -2.282 0.179 1.00 97.62 90 TYR A N 1
ATOM 718 C CA . TYR A 1 90 ? 1.454 -1.760 1.476 1.00 97.62 90 TYR A CA 1
ATOM 719 C C . TYR A 1 90 ? 0.171 -2.439 2.002 1.00 97.62 90 TYR A C 1
ATOM 721 O O . TYR A 1 90 ? -0.664 -1.831 2.664 1.00 97.62 90 TYR A O 1
ATOM 729 N N . SER A 1 91 ? -0.007 -3.738 1.734 1.00 98.38 91 SER A N 1
ATOM 730 C CA . SER A 1 91 ? -1.236 -4.494 2.050 1.00 98.38 91 SER A CA 1
ATOM 731 C C . SER A 1 91 ? -1.593 -4.589 3.537 1.00 98.38 91 SER A C 1
ATOM 733 O O . SER A 1 91 ? -2.775 -4.644 3.878 1.00 98.38 91 SER A O 1
ATOM 735 N N . HIS A 1 92 ? -0.604 -4.554 4.435 1.00 97.94 92 HIS A N 1
ATOM 736 C CA . HIS A 1 92 ? -0.847 -4.579 5.883 1.00 97.94 92 HIS A CA 1
ATOM 737 C C . HIS A 1 92 ? -1.648 -3.363 6.378 1.00 97.94 92 HIS A C 1
ATOM 739 O O . HIS A 1 92 ? -2.292 -3.460 7.424 1.00 97.94 92 HIS A O 1
ATOM 745 N N . PHE A 1 93 ? -1.677 -2.265 5.606 1.00 98.00 93 PHE A N 1
ATOM 746 C CA . PHE A 1 93 ? -2.504 -1.089 5.876 1.00 98.00 93 PHE A CA 1
ATOM 747 C C . PHE A 1 93 ? -3.958 -1.457 6.136 1.00 98.00 93 PHE A C 1
ATOM 749 O O . PHE A 1 93 ? -4.555 -0.930 7.061 1.00 98.00 93 PHE A O 1
ATOM 756 N N . ARG A 1 94 ? -4.522 -2.411 5.387 1.00 97.94 94 ARG A N 1
ATOM 757 C CA . ARG A 1 94 ? -5.907 -2.839 5.598 1.00 97.94 94 ARG A CA 1
ATOM 758 C C . ARG A 1 94 ? -6.137 -3.382 7.009 1.00 97.94 94 ARG A C 1
ATOM 760 O O . ARG A 1 94 ? -7.125 -3.031 7.649 1.00 97.94 94 ARG A O 1
ATOM 767 N N . SER A 1 95 ? -5.250 -4.254 7.479 1.00 98.25 95 SER A N 1
ATOM 768 C CA . SER A 1 95 ? -5.368 -4.866 8.805 1.00 98.25 95 SER A CA 1
ATOM 769 C C . SER A 1 95 ? -5.139 -3.837 9.909 1.00 98.25 95 SER A C 1
ATOM 771 O O . SER A 1 95 ? -5.928 -3.774 10.848 1.00 98.25 95 SER A O 1
ATOM 773 N N . GLU A 1 96 ? -4.128 -2.980 9.755 1.00 98.25 96 GLU A N 1
ATOM 774 C CA . GLU A 1 96 ? -3.878 -1.872 10.680 1.00 98.25 96 GLU A CA 1
ATOM 775 C C . GLU A 1 96 ? -5.086 -0.932 10.765 1.00 98.25 96 GLU A C 1
ATOM 777 O O . GLU A 1 96 ? -5.612 -0.645 11.840 1.00 98.25 96 GLU A O 1
ATOM 782 N N . HIS A 1 97 ? -5.576 -0.495 9.611 1.00 97.94 97 HIS A N 1
ATOM 783 C CA . HIS A 1 97 ? -6.641 0.481 9.509 1.00 97.94 97 HIS A CA 1
ATOM 784 C C . HIS A 1 97 ? -7.951 -0.038 10.122 1.00 97.94 97 HIS A C 1
ATOM 786 O O . HIS A 1 97 ? -8.562 0.638 10.952 1.00 97.94 97 HIS A O 1
ATOM 792 N N . LEU A 1 98 ? -8.359 -1.263 9.769 1.00 97.19 98 LEU A N 1
ATOM 793 C CA . LEU A 1 98 ? -9.629 -1.849 10.209 1.00 97.19 98 LEU A CA 1
ATOM 794 C C . LEU A 1 98 ? -9.610 -2.357 11.656 1.00 97.19 98 LEU A C 1
ATOM 796 O O . LEU A 1 98 ? -10.633 -2.293 12.339 1.00 97.19 98 LEU A O 1
ATOM 800 N N . LEU A 1 99 ? -8.490 -2.916 12.125 1.00 97.75 99 LEU A N 1
ATOM 801 C CA . LEU A 1 99 ? -8.438 -3.581 13.434 1.00 97.75 99 LEU A CA 1
ATOM 802 C C . LEU A 1 99 ? -7.875 -2.698 14.547 1.00 97.75 99 LEU A C 1
ATOM 804 O O . LEU A 1 99 ? -8.184 -2.951 15.720 1.00 97.75 99 LEU A O 1
ATOM 808 N N . VAL A 1 100 ? -7.067 -1.697 14.190 1.00 98.38 100 VAL A N 1
ATOM 809 C CA . VAL A 1 100 ? -6.293 -0.884 15.134 1.00 98.38 100 VAL A CA 1
ATOM 810 C C . VAL A 1 100 ? -6.700 0.581 15.037 1.00 98.38 100 VAL A C 1
ATOM 812 O O . VAL A 1 100 ? -7.299 1.081 15.987 1.00 98.38 100 VAL A O 1
ATOM 815 N N . HIS A 1 101 ? -6.453 1.245 13.903 1.00 97.94 101 HIS A N 1
ATOM 816 C CA . HIS A 1 101 ? -6.614 2.697 13.772 1.00 97.94 101 HIS A CA 1
ATOM 817 C C . HIS A 1 101 ? -8.024 3.164 14.151 1.00 97.94 101 HIS A C 1
ATOM 819 O O . HIS A 1 101 ? -8.174 3.916 15.105 1.00 97.94 101 HIS A O 1
ATOM 825 N N . HIS A 1 102 ? -9.081 2.639 13.520 1.00 97.12 102 HIS A N 1
ATOM 826 C CA . HIS A 1 102 ? -10.462 3.035 13.857 1.00 97.12 102 HIS A CA 1
ATOM 827 C C . HIS A 1 102 ? -10.843 2.805 15.322 1.00 97.12 102 HIS A C 1
ATOM 829 O O . HIS A 1 102 ? -11.692 3.503 15.868 1.00 97.12 102 HIS A O 1
ATOM 835 N N . ARG A 1 103 ? -10.226 1.819 15.980 1.00 96.94 103 ARG A N 1
ATOM 836 C CA . ARG A 1 103 ? -10.521 1.485 17.377 1.00 96.94 103 ARG A CA 1
ATOM 837 C C . ARG A 1 103 ? -9.742 2.348 18.369 1.00 96.94 103 ARG A C 1
ATOM 839 O O . ARG A 1 103 ? -10.214 2.556 19.486 1.00 96.94 103 ARG A O 1
ATOM 846 N N . TYR A 1 104 ? -8.540 2.777 17.999 1.00 97.38 104 TYR A N 1
ATOM 847 C CA . TYR A 1 104 ? -7.568 3.383 18.908 1.00 97.38 104 TYR A CA 1
ATOM 848 C C . TYR A 1 104 ? -7.057 4.750 18.448 1.00 97.38 104 TYR A C 1
ATOM 850 O O . TYR A 1 104 ? -6.124 5.264 19.068 1.00 97.38 104 TYR A O 1
ATOM 858 N N . VAL A 1 105 ? -7.653 5.337 17.407 1.00 96.94 105 VAL A N 1
ATOM 859 C CA . VAL A 1 105 ? -7.315 6.666 16.886 1.00 96.94 105 VAL A CA 1
ATOM 860 C C . VAL A 1 105 ? -7.245 7.688 18.019 1.00 96.94 105 VAL A C 1
ATOM 862 O O . VAL A 1 105 ? -8.052 7.663 18.950 1.00 96.94 105 VAL A O 1
ATOM 865 N N . ALA A 1 106 ? -6.245 8.565 17.956 1.00 95.25 106 ALA A N 1
ATOM 866 C CA . ALA A 1 106 ? -5.927 9.547 18.990 1.00 95.25 106 ALA A CA 1
ATOM 867 C C . ALA A 1 106 ? -5.517 8.939 20.350 1.00 95.25 106 ALA A C 1
ATOM 869 O O . ALA A 1 106 ? -5.583 9.610 21.380 1.00 95.25 106 ALA A O 1
ATOM 870 N N . THR A 1 107 ? -5.047 7.685 20.377 1.00 95.88 107 THR A N 1
ATOM 871 C CA . THR A 1 107 ? -4.483 7.053 21.583 1.00 95.88 107 THR A CA 1
ATOM 872 C C . THR A 1 107 ? -3.097 6.456 21.320 1.00 95.88 107 THR A C 1
ATOM 874 O O . THR A 1 107 ? -2.783 6.115 20.181 1.00 95.88 107 THR A O 1
ATOM 877 N N . PRO A 1 108 ? -2.271 6.217 22.361 1.00 93.69 108 PRO A N 1
ATOM 878 C CA . PRO A 1 108 ? -0.955 5.585 22.199 1.00 93.69 108 PRO A CA 1
ATOM 879 C C . PRO A 1 108 ? -0.969 4.158 21.624 1.00 93.69 108 PRO A C 1
ATOM 881 O O . PRO A 1 108 ? 0.094 3.618 21.334 1.00 93.69 108 PRO A O 1
ATOM 884 N N . ARG A 1 109 ? -2.146 3.525 21.513 1.00 94.94 109 ARG A N 1
ATOM 885 C CA . ARG A 1 109 ? -2.313 2.179 20.939 1.00 94.94 109 ARG A CA 1
ATOM 886 C C . ARG A 1 109 ? -2.460 2.183 19.419 1.00 94.94 109 ARG A C 1
ATOM 888 O O . ARG A 1 109 ? -2.423 1.108 18.837 1.00 94.94 109 ARG A O 1
ATOM 895 N N . ASP A 1 110 ? -2.651 3.346 18.804 1.00 97.69 110 ASP A N 1
ATOM 896 C CA . ASP A 1 110 ? -2.637 3.514 17.354 1.00 97.69 110 ASP A CA 1
ATOM 897 C C . ASP A 1 110 ? -1.254 4.021 16.911 1.00 97.69 110 ASP A C 1
ATOM 899 O O . ASP A 1 110 ? -0.913 5.176 17.187 1.00 97.69 110 ASP A O 1
ATOM 903 N N . PRO A 1 111 ? -0.449 3.199 16.219 1.00 96.19 111 PRO A N 1
ATOM 904 C CA . PRO A 1 111 ? 0.848 3.613 15.697 1.00 96.19 111 PRO A CA 1
ATOM 905 C C . PRO A 1 111 ? 0.793 4.855 14.805 1.00 96.19 111 PRO A C 1
ATOM 907 O O . PRO A 1 111 ? 1.748 5.632 14.812 1.00 96.19 111 PRO A O 1
ATOM 910 N N . VAL A 1 112 ? -0.305 5.075 14.074 1.00 96.31 112 VAL A N 1
ATOM 911 C CA . VAL A 1 112 ? -0.460 6.204 13.138 1.00 96.31 112 VAL A CA 1
ATOM 912 C C . VAL A 1 112 ? -0.827 7.504 13.861 1.00 96.31 112 VAL A C 1
ATOM 914 O O . VAL A 1 112 ? -0.700 8.590 13.299 1.00 96.31 112 VAL A O 1
ATOM 917 N N . THR A 1 113 ? -1.213 7.443 15.136 1.00 96.38 113 THR A N 1
ATOM 918 C CA . THR A 1 113 ? -1.423 8.649 15.935 1.00 96.38 113 THR A CA 1
ATOM 919 C C . THR A 1 113 ? -0.072 9.296 16.260 1.00 96.38 113 THR A C 1
ATOM 921 O O . THR A 1 113 ? 0.824 8.680 16.849 1.00 96.38 113 THR A O 1
ATOM 924 N N . ALA A 1 114 ? 0.092 10.561 15.864 1.00 94.81 114 ALA A N 1
ATOM 925 C CA . ALA A 1 114 ? 1.279 11.339 16.199 1.00 94.81 114 ALA A CA 1
ATOM 926 C C . ALA A 1 114 ? 1.333 11.605 17.708 1.00 94.81 114 ALA A C 1
ATOM 928 O O . ALA A 1 114 ? 0.340 11.993 18.328 1.00 94.81 114 ALA A O 1
ATOM 929 N N . ARG A 1 115 ? 2.506 11.400 18.313 1.00 94.50 115 ARG A N 1
ATOM 930 C CA . ARG A 1 115 ? 2.720 11.705 19.732 1.00 94.50 115 ARG A CA 1
ATOM 931 C C . ARG A 1 115 ? 2.837 13.218 19.923 1.00 94.50 115 ARG A C 1
ATOM 933 O O . ARG A 1 115 ? 3.209 13.952 19.007 1.00 94.50 115 ARG A O 1
ATOM 940 N N . TYR A 1 116 ? 2.562 13.690 21.137 1.00 94.44 116 TYR A N 1
ATOM 941 C CA . TYR A 1 116 ? 2.752 15.102 21.467 1.00 94.44 116 TYR A CA 1
ATOM 942 C C . TYR A 1 116 ? 4.200 15.530 21.179 1.00 94.44 116 TYR A C 1
ATOM 944 O O . TYR A 1 116 ? 5.144 14.845 21.578 1.00 94.44 116 TYR A O 1
ATOM 952 N N . ASN A 1 117 ? 4.369 16.652 20.473 1.00 95.81 117 ASN A N 1
ATOM 953 C CA . ASN A 1 117 ? 5.662 17.157 20.001 1.00 95.81 117 ASN A CA 1
ATOM 954 C C . ASN A 1 117 ? 6.460 16.180 19.123 1.00 95.81 117 ASN A C 1
ATOM 956 O O . ASN A 1 117 ? 7.692 16.223 19.113 1.00 95.81 117 ASN A O 1
ATOM 960 N N . GLU A 1 118 ? 5.800 15.306 18.367 1.00 97.06 118 GLU A N 1
ATOM 961 C CA . GLU A 1 118 ? 6.463 14.446 17.392 1.00 97.06 118 GLU A CA 1
ATOM 962 C C . GLU A 1 118 ? 6.501 15.091 16.002 1.00 97.06 118 GLU A C 1
ATOM 964 O O . GLU A 1 118 ? 5.487 15.237 15.330 1.00 97.06 118 GLU A O 1
ATOM 969 N N . GLY A 1 119 ? 7.699 15.477 15.556 1.00 97.38 119 GLY A N 1
ATOM 970 C CA . GLY A 1 119 ? 7.902 15.999 14.201 1.00 97.38 119 GLY A CA 1
ATOM 971 C C . GLY A 1 119 ? 7.906 14.893 13.141 1.00 97.38 119 GLY A C 1
ATOM 972 O O . GLY A 1 119 ? 8.225 13.741 13.445 1.00 97.38 119 GLY A O 1
ATOM 973 N N . PHE A 1 120 ? 7.645 15.262 11.881 1.00 96.69 120 PHE A N 1
ATOM 974 C CA . PHE A 1 120 ? 7.536 14.337 10.741 1.00 96.69 120 PHE A CA 1
ATOM 975 C C . PHE A 1 120 ? 8.692 13.330 10.647 1.00 96.69 120 PHE A C 1
ATOM 977 O O . PHE A 1 120 ? 8.460 12.131 10.526 1.00 96.69 120 PHE A O 1
ATOM 984 N N . HIS A 1 121 ? 9.939 13.789 10.780 1.00 97.00 121 HIS A N 1
ATOM 985 C CA . HIS A 1 121 ? 11.120 12.929 10.642 1.00 97.00 121 HIS A CA 1
ATOM 986 C C . HIS A 1 121 ? 11.267 11.873 11.751 1.00 97.00 121 HIS A C 1
ATOM 988 O O . HIS A 1 121 ? 11.991 10.901 11.565 1.00 97.00 121 HIS A O 1
ATOM 994 N N . ARG A 1 122 ? 10.583 12.037 12.893 1.00 97.06 122 ARG A N 1
ATOM 995 C CA . ARG A 1 122 ? 10.472 11.000 13.937 1.00 97.06 122 ARG A CA 1
ATOM 996 C C . ARG A 1 122 ? 9.224 10.144 13.736 1.00 97.06 122 ARG A C 1
ATOM 998 O O . ARG A 1 122 ? 9.300 8.926 13.860 1.00 97.06 122 ARG A O 1
ATOM 1005 N N . PHE A 1 123 ? 8.119 10.787 13.369 1.00 97.56 123 PHE A N 1
ATOM 1006 C CA . PHE A 1 123 ? 6.834 10.149 13.108 1.00 97.56 123 PHE A CA 1
ATOM 1007 C C . PHE A 1 123 ? 6.913 9.119 11.974 1.00 97.56 123 PHE A C 1
ATOM 1009 O O . PHE A 1 123 ? 6.591 7.953 12.172 1.00 97.56 123 PHE A O 1
ATOM 1016 N N . PHE A 1 124 ? 7.388 9.521 10.795 1.00 96.81 124 PHE A N 1
ATOM 1017 C CA . PHE A 1 124 ? 7.338 8.701 9.586 1.00 96.81 124 PHE A CA 1
ATOM 1018 C C . PHE A 1 124 ? 8.072 7.351 9.706 1.00 96.81 124 PHE A C 1
ATOM 1020 O O . PHE A 1 124 ? 7.427 6.317 9.519 1.00 96.81 124 PHE A O 1
ATOM 1027 N N . PRO A 1 125 ? 9.369 7.289 10.082 1.00 96.94 125 PRO A N 1
ATOM 1028 C CA . PRO A 1 125 ? 10.053 6.002 10.229 1.00 96.94 125 PRO A CA 1
ATOM 1029 C C . PRO A 1 125 ? 9.462 5.146 11.357 1.00 96.94 125 PRO A C 1
ATOM 1031 O O . PRO A 1 125 ? 9.481 3.916 11.271 1.00 96.94 125 PRO A O 1
ATOM 1034 N N . ARG A 1 126 ? 8.909 5.773 12.406 1.00 97.25 126 ARG A N 1
ATOM 1035 C CA . ARG A 1 126 ? 8.224 5.060 13.484 1.00 97.25 126 ARG A CA 1
ATOM 1036 C C . ARG A 1 126 ? 6.969 4.363 12.962 1.00 97.25 126 ARG A C 1
ATOM 1038 O O . ARG A 1 126 ? 6.839 3.159 13.163 1.00 97.25 126 ARG A O 1
ATOM 1045 N N . VAL A 1 127 ? 6.096 5.093 12.270 1.00 96.88 127 VAL A N 1
ATOM 1046 C CA . VAL A 1 127 ? 4.841 4.577 11.702 1.00 96.88 127 VAL A CA 1
ATOM 1047 C C . VAL A 1 127 ? 5.110 3.441 10.722 1.00 96.88 127 VAL A C 1
ATOM 1049 O O . VAL A 1 127 ? 4.507 2.379 10.851 1.00 96.88 127 VAL A O 1
ATOM 1052 N N . LEU A 1 128 ? 6.072 3.608 9.804 1.00 94.56 128 LEU A N 1
ATOM 1053 C CA . LEU A 1 128 ? 6.421 2.568 8.828 1.00 94.56 128 LEU A CA 1
ATOM 1054 C C . LEU A 1 128 ? 6.766 1.224 9.488 1.00 94.56 128 LEU A C 1
ATOM 1056 O O . LEU A 1 128 ? 6.366 0.172 8.994 1.00 94.56 128 LEU A O 1
ATOM 1060 N N . ARG A 1 129 ? 7.487 1.251 10.614 1.00 95.75 129 ARG A N 1
ATOM 1061 C CA . ARG A 1 129 ? 7.873 0.041 11.350 1.00 95.75 129 ARG A CA 1
ATOM 1062 C C . ARG A 1 129 ? 6.758 -0.473 12.261 1.00 95.75 129 ARG A C 1
ATOM 1064 O O . ARG A 1 129 ? 6.494 -1.673 12.297 1.00 95.75 129 ARG A O 1
ATOM 1071 N N . GLU A 1 130 ? 6.151 0.415 13.045 1.00 97.75 130 GLU A N 1
ATOM 1072 C CA . GLU A 1 130 ? 5.180 0.046 14.079 1.00 97.7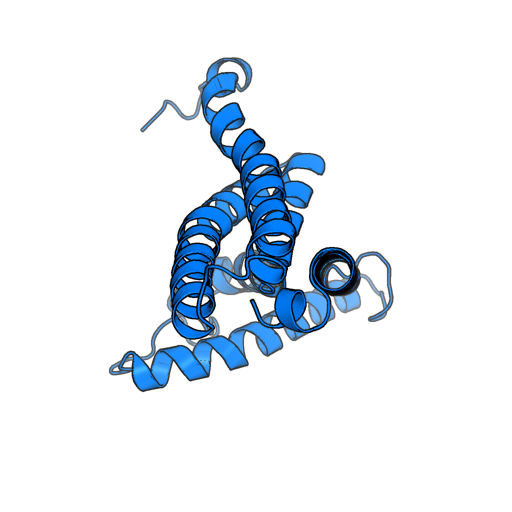5 130 GLU A CA 1
ATOM 1073 C C . GLU A 1 130 ? 3.863 -0.459 13.474 1.00 97.75 130 GLU A C 1
ATOM 1075 O O . GLU A 1 130 ? 3.330 -1.444 13.981 1.00 97.75 130 GLU A O 1
ATOM 1080 N N . CYS A 1 131 ? 3.384 0.112 12.360 1.00 97.44 131 CYS A N 1
ATOM 1081 C CA . CYS A 1 131 ? 2.148 -0.339 11.708 1.00 97.44 131 CYS A CA 1
ATOM 1082 C C . CYS A 1 131 ? 2.227 -1.779 11.205 1.00 97.44 131 CYS A C 1
ATOM 1084 O O . CYS A 1 131 ? 1.261 -2.527 11.328 1.00 97.44 131 CYS A O 1
ATOM 1086 N N . TYR A 1 132 ? 3.371 -2.204 10.662 1.00 97.31 132 TYR A N 1
ATOM 1087 C CA . TYR A 1 132 ? 3.521 -3.581 10.193 1.00 97.31 132 TYR A CA 1
ATOM 1088 C C . TYR A 1 132 ? 3.434 -4.581 11.354 1.00 97.31 132 TYR A C 1
ATOM 1090 O O . TYR A 1 132 ? 2.689 -5.559 11.287 1.00 97.31 132 TYR A O 1
ATOM 1098 N N . ALA A 1 133 ? 4.158 -4.311 12.445 1.00 97.81 133 ALA A N 1
ATOM 1099 C CA . ALA A 1 133 ? 4.139 -5.152 13.640 1.00 97.81 133 ALA A CA 1
ATOM 1100 C C . ALA A 1 133 ? 2.761 -5.155 14.327 1.00 97.81 133 ALA A C 1
ATOM 1102 O O . ALA A 1 133 ? 2.282 -6.207 14.753 1.00 97.81 133 ALA A O 1
ATOM 1103 N N . SER A 1 134 ? 2.111 -3.992 14.391 1.00 98.38 134 SER A N 1
ATOM 1104 C CA . SER A 1 134 ? 0.763 -3.820 14.933 1.00 98.38 134 SER A CA 1
ATOM 1105 C C . SER A 1 134 ? -0.278 -4.612 14.132 1.00 98.38 134 SER A C 1
ATOM 1107 O O . SER A 1 134 ? -0.996 -5.434 14.708 1.00 98.38 134 SER A O 1
ATOM 1109 N N . ALA A 1 135 ? -0.282 -4.485 12.802 1.00 98.19 135 ALA A N 1
ATOM 1110 C CA . ALA A 1 135 ? -1.164 -5.239 11.912 1.00 98.19 135 ALA A CA 1
ATOM 1111 C C . ALA A 1 135 ? -0.987 -6.759 12.055 1.00 98.19 135 ALA A C 1
ATOM 1113 O O . ALA A 1 135 ? -1.974 -7.493 12.152 1.00 98.19 135 ALA A O 1
ATOM 1114 N N . LEU A 1 136 ? 0.265 -7.235 12.096 1.00 97.81 136 LEU A N 1
ATOM 1115 C CA . LEU A 1 136 ? 0.587 -8.648 12.317 1.00 97.81 136 LEU A CA 1
ATOM 1116 C C . LEU A 1 136 ? 0.013 -9.153 13.647 1.00 97.81 136 LEU A C 1
ATOM 1118 O O . LEU A 1 136 ? -0.667 -10.181 13.679 1.00 97.81 136 LEU A O 1
ATOM 1122 N N . GLY A 1 137 ? 0.257 -8.419 14.737 1.00 98.06 137 GLY A N 1
ATOM 1123 C CA . GLY A 1 137 ? -0.233 -8.773 16.069 1.00 98.06 137 GLY A CA 1
ATOM 1124 C C . GLY A 1 137 ? -1.761 -8.767 16.160 1.00 98.06 137 GLY A C 1
ATOM 1125 O O . GLY A 1 137 ? -2.351 -9.666 16.765 1.00 98.06 137 GLY A O 1
ATOM 1126 N N . ALA A 1 138 ? -2.420 -7.801 15.514 1.00 98.19 138 ALA A N 1
ATOM 1127 C CA . ALA A 1 138 ? -3.875 -7.702 15.477 1.00 98.19 138 ALA A CA 1
ATOM 1128 C C . ALA A 1 138 ? -4.518 -8.902 14.759 1.00 98.19 138 ALA A C 1
ATOM 1130 O O . ALA A 1 138 ? -5.453 -9.509 15.289 1.00 98.19 138 ALA A O 1
ATOM 1131 N N . GLU A 1 139 ? -3.997 -9.294 13.594 1.00 98.31 139 GLU A N 1
ATOM 1132 C CA . GLU A 1 139 ? -4.488 -10.469 12.862 1.00 98.31 139 GLU A CA 1
ATOM 1133 C C . GLU A 1 139 ? -4.188 -11.774 13.608 1.00 98.31 139 GLU A C 1
ATOM 1135 O O . GLU A 1 139 ? -5.052 -12.650 13.701 1.00 98.31 139 GLU A O 1
ATOM 1140 N N . GLN A 1 140 ? -3.007 -11.898 14.223 1.00 98.06 140 GLN A N 1
ATOM 1141 C CA . GLN A 1 140 ? -2.672 -13.056 15.053 1.00 98.06 140 GLN A CA 1
ATOM 1142 C C . GLN A 1 140 ? -3.651 -13.211 16.226 1.00 98.06 140 GLN A C 1
ATOM 1144 O O . GLN A 1 140 ? -4.142 -14.313 16.481 1.00 98.06 140 GLN A O 1
ATOM 1149 N N . ALA A 1 141 ? -4.000 -12.112 16.900 1.00 97.81 141 ALA A N 1
ATOM 1150 C CA . ALA A 1 141 ? -4.998 -12.119 17.964 1.00 97.81 141 ALA A CA 1
ATOM 1151 C C . ALA A 1 141 ? -6.391 -12.519 17.444 1.00 97.81 141 ALA A C 1
ATOM 1153 O O . ALA A 1 141 ? -7.116 -13.259 18.114 1.00 97.81 141 ALA A O 1
ATOM 1154 N N . MET A 1 142 ? -6.768 -12.078 16.239 1.00 97.94 142 MET A N 1
ATOM 1155 C CA . MET A 1 142 ? -8.032 -12.468 15.608 1.00 97.94 142 MET A CA 1
ATOM 1156 C C . MET A 1 142 ? -8.092 -13.957 15.255 1.00 9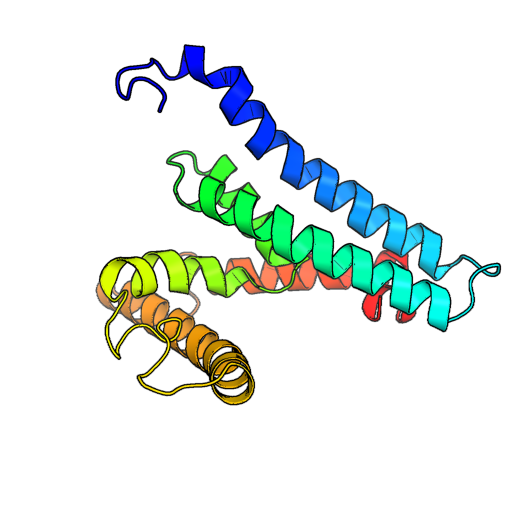7.94 142 MET A C 1
ATOM 1158 O O . MET A 1 142 ? -9.138 -14.583 15.442 1.00 97.94 142 MET A O 1
ATOM 1162 N N . LEU A 1 143 ? -6.988 -14.534 14.777 1.00 98.25 143 LEU A N 1
ATOM 1163 C CA . LEU A 1 143 ? -6.872 -15.968 14.501 1.00 98.25 143 LEU A CA 1
ATOM 1164 C C . LEU A 1 143 ? -6.950 -16.790 15.790 1.00 98.25 143 LEU A C 1
ATOM 1166 O O . LEU A 1 143 ? -7.738 -17.734 15.858 1.00 98.25 143 LEU A O 1
ATOM 1170 N N . ALA A 1 144 ? -6.217 -16.384 16.830 1.00 97.94 144 ALA A N 1
ATOM 1171 C CA . ALA A 1 144 ? -6.213 -17.061 18.125 1.00 97.94 144 ALA A CA 1
ATOM 1172 C C . ALA A 1 144 ? -7.612 -17.095 18.764 1.00 97.94 144 ALA A C 1
ATOM 1174 O O . ALA A 1 144 ? -8.050 -18.145 19.228 1.00 97.94 144 ALA A O 1
ATOM 1175 N N . ARG A 1 145 ? -8.370 -15.988 18.694 1.00 97.44 145 ARG A N 1
ATOM 1176 C CA . ARG A 1 145 ? -9.775 -15.930 19.156 1.00 97.44 145 ARG A CA 1
ATOM 1177 C C . ARG A 1 145 ? -10.698 -16.924 18.446 1.00 97.44 145 ARG A C 1
ATOM 1179 O O . ARG A 1 145 ? -11.741 -17.269 18.987 1.00 97.44 145 ARG A O 1
ATOM 1186 N N . ARG A 1 146 ? -10.338 -17.358 17.236 1.00 97.00 146 ARG A N 1
ATOM 1187 C CA . ARG A 1 146 ? -11.081 -18.340 16.432 1.00 97.00 146 ARG A CA 1
ATOM 1188 C C . ARG A 1 146 ? -10.482 -19.750 16.508 1.00 97.00 146 ARG A C 1
ATOM 1190 O O . ARG A 1 146 ? -10.930 -20.627 15.779 1.00 97.00 146 ARG A O 1
ATOM 1197 N N . GLY A 1 147 ? -9.465 -19.969 17.346 1.00 97.69 147 GLY A N 1
ATOM 1198 C CA . GLY A 1 147 ? -8.764 -21.252 17.447 1.00 97.69 147 GLY A CA 1
ATOM 1199 C C . GLY A 1 147 ? -7.957 -21.618 16.195 1.00 97.69 147 GLY A C 1
ATOM 1200 O O . GLY A 1 147 ? -7.723 -22.795 15.937 1.00 97.69 147 GLY A O 1
ATOM 1201 N N . HIS A 1 148 ? -7.559 -20.635 15.382 1.00 98.00 148 HIS A N 1
ATOM 1202 C CA . HIS A 1 148 ? -6.789 -20.857 14.159 1.00 98.00 148 HIS A CA 1
ATOM 1203 C C . HIS A 1 148 ? -5.301 -20.548 14.352 1.00 98.00 148 HIS A C 1
ATOM 1205 O O . HIS A 1 148 ? -4.932 -19.589 15.027 1.00 98.00 148 HIS A O 1
ATOM 1211 N N . GLY A 1 149 ? -4.444 -21.341 13.702 1.00 97.00 149 GLY A N 1
ATOM 1212 C CA . GLY A 1 149 ? -3.008 -21.072 13.603 1.00 97.00 149 GLY A CA 1
ATOM 1213 C C . GLY A 1 149 ? -2.663 -20.023 12.537 1.00 97.00 149 GLY A C 1
ATOM 1214 O O . GLY A 1 149 ? -3.497 -19.657 11.708 1.00 97.00 149 GLY A O 1
ATOM 1215 N N . TRP A 1 150 ? -1.400 -19.580 12.524 1.00 96.00 150 TRP A N 1
ATOM 1216 C CA . TRP A 1 150 ? -0.895 -18.532 11.622 1.00 96.00 150 TRP A CA 1
ATOM 1217 C C . TRP A 1 150 ? -1.114 -18.835 10.132 1.00 96.00 150 TRP A C 1
ATOM 1219 O O . TRP A 1 150 ? -1.507 -17.959 9.366 1.00 96.00 150 TRP A O 1
ATOM 1229 N N . TRP A 1 151 ? -0.914 -20.089 9.726 1.00 96.69 151 TRP A N 1
ATOM 1230 C CA . TRP A 1 151 ? -1.020 -20.531 8.330 1.00 96.69 151 TRP A CA 1
ATOM 1231 C C . TRP A 1 151 ? -2.453 -20.826 7.874 1.00 96.69 151 TRP A C 1
ATOM 1233 O O . TRP A 1 151 ? -2.669 -21.339 6.777 1.00 96.69 151 TRP A O 1
ATOM 1243 N N . HIS A 1 152 ? -3.459 -20.534 8.700 1.00 97.69 152 HIS A N 1
ATOM 1244 C CA . HIS A 1 152 ? -4.842 -20.748 8.307 1.00 97.69 152 HIS A CA 1
ATOM 1245 C C . HIS A 1 1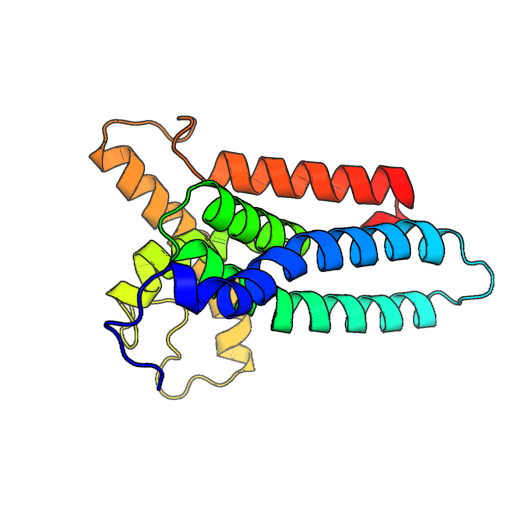52 ? -5.236 -19.796 7.168 1.00 97.69 152 HIS A C 1
ATOM 1247 O O . HIS A 1 152 ? -4.923 -18.609 7.197 1.00 97.69 152 HIS A O 1
ATOM 1253 N N . ARG A 1 153 ? -6.013 -20.286 6.195 1.00 95.12 153 ARG A N 1
ATOM 1254 C CA . ARG A 1 153 ? -6.475 -19.524 5.013 1.00 95.12 153 ARG A CA 1
ATOM 1255 C C . ARG A 1 153 ? -7.232 -18.225 5.319 1.00 95.12 153 ARG A C 1
ATOM 1257 O O . ARG A 1 153 ? -7.431 -17.406 4.428 1.00 95.12 153 ARG A O 1
ATOM 1264 N N . SER A 1 154 ? -7.722 -18.062 6.550 1.00 94.94 154 SER A N 1
ATOM 1265 C CA . SER A 1 154 ? -8.372 -16.824 6.988 1.00 94.94 154 SER A CA 1
ATOM 1266 C C . SER A 1 154 ? -7.384 -15.726 7.373 1.00 94.94 154 SER A C 1
ATOM 1268 O O . SER A 1 154 ? -7.837 -14.614 7.612 1.00 94.94 154 SER A O 1
ATOM 1270 N N . ASN A 1 155 ? -6.086 -16.030 7.482 1.00 97.81 155 ASN A N 1
ATOM 1271 C CA . ASN A 1 155 ? -5.051 -15.036 7.714 1.00 97.81 155 ASN A CA 1
ATOM 1272 C C . ASN A 1 155 ? -4.862 -14.207 6.436 1.00 97.81 155 ASN A C 1
ATOM 1274 O O . ASN A 1 155 ? -4.406 -14.747 5.421 1.00 97.81 155 ASN A O 1
ATOM 1278 N N . PRO A 1 156 ? -5.188 -12.907 6.449 1.00 97.31 156 PRO A N 1
ATOM 1279 C CA . PRO A 1 156 ? -5.077 -12.099 5.251 1.00 97.31 156 PRO A CA 1
ATOM 1280 C C . PRO A 1 156 ? -3.618 -11.836 4.849 1.00 97.31 156 PRO A C 1
ATOM 1282 O O . PRO A 1 156 ? -3.382 -11.603 3.669 1.00 97.31 156 PRO A O 1
ATOM 1285 N N . PHE A 1 157 ? -2.630 -11.987 5.746 1.00 98.12 157 PHE A N 1
ATOM 1286 C CA . PHE A 1 157 ? -1.209 -11.860 5.387 1.00 98.12 157 PHE A CA 1
ATOM 1287 C C . PHE A 1 157 ? -0.760 -12.864 4.323 1.00 98.12 157 PHE A C 1
ATOM 1289 O O . PHE A 1 157 ? 0.056 -12.521 3.474 1.00 98.12 157 PHE A O 1
ATOM 1296 N N . LEU A 1 158 ? -1.344 -14.067 4.292 1.00 98.00 158 LEU A N 1
ATOM 1297 C CA . LEU A 1 158 ? -1.051 -15.038 3.233 1.00 98.00 158 LEU A CA 1
ATOM 1298 C C . LEU A 1 158 ? -1.501 -14.522 1.863 1.00 98.00 158 LEU A C 1
ATOM 1300 O O . LEU A 1 158 ? -0.795 -14.686 0.870 1.00 98.00 158 LEU A O 1
ATOM 1304 N N . ARG A 1 159 ? -2.659 -13.850 1.810 1.00 97.62 159 ARG A N 1
ATOM 1305 C CA . ARG A 1 159 ? -3.134 -13.185 0.592 1.00 97.62 159 ARG A CA 1
ATOM 1306 C C . ARG A 1 159 ? -2.265 -11.983 0.251 1.00 97.62 159 ARG A C 1
ATOM 1308 O O . ARG A 1 159 ? -1.933 -11.813 -0.913 1.00 97.62 159 ARG A O 1
ATOM 1315 N N . TYR A 1 160 ? -1.919 -11.162 1.240 1.00 98.12 160 TYR A N 1
ATOM 1316 C CA . TYR A 1 160 ? -1.094 -9.971 1.049 1.00 98.12 160 TYR A CA 1
ATOM 1317 C C . TYR A 1 160 ? 0.241 -10.336 0.403 1.00 98.12 160 TYR A C 1
ATOM 1319 O O . TYR A 1 160 ? 0.547 -9.845 -0.679 1.00 98.12 160 TYR A O 1
ATOM 1327 N N . TRP A 1 161 ? 0.973 -11.278 1.001 1.00 98.06 161 TRP A N 1
ATOM 1328 C CA . TRP A 1 161 ? 2.240 -11.755 0.457 1.00 98.06 161 TRP A CA 1
ATOM 1329 C C . TRP A 1 161 ? 2.066 -12.448 -0.891 1.00 98.06 161 TRP A C 1
ATOM 1331 O O . TRP A 1 161 ? 2.872 -12.221 -1.783 1.00 98.06 161 TRP A O 1
ATOM 1341 N N . GLY A 1 162 ? 1.006 -13.243 -1.075 1.00 98.44 162 GLY A N 1
ATOM 1342 C CA . GLY A 1 162 ? 0.724 -13.893 -2.355 1.00 98.44 162 GLY A CA 1
ATOM 1343 C C . GLY A 1 162 ? 0.490 -12.898 -3.496 1.00 98.44 162 GLY A C 1
ATOM 1344 O O . GLY A 1 162 ? 1.081 -13.042 -4.562 1.00 98.44 162 GLY A O 1
ATOM 1345 N N . LEU A 1 163 ? -0.326 -11.862 -3.266 1.00 98.56 163 LEU A N 1
ATOM 1346 C CA . LEU A 1 163 ? -0.574 -10.807 -4.252 1.00 98.56 163 LEU A CA 1
ATOM 1347 C C . LEU A 1 163 ? 0.695 -10.000 -4.528 1.00 98.56 163 LEU A C 1
ATOM 1349 O O . LEU A 1 163 ? 1.041 -9.797 -5.684 1.00 98.56 163 LEU A O 1
ATOM 1353 N N . GLN A 1 164 ? 1.414 -9.577 -3.489 1.00 98.69 164 GLN A N 1
ATOM 1354 C CA . GLN A 1 164 ? 2.652 -8.812 -3.647 1.00 98.69 164 GLN A CA 1
ATOM 1355 C C . GLN A 1 164 ? 3.719 -9.620 -4.395 1.00 98.69 164 GLN A C 1
ATOM 1357 O O . GLN A 1 164 ? 4.305 -9.116 -5.346 1.00 98.69 164 GLN A O 1
ATOM 1362 N N . ALA A 1 165 ? 3.922 -10.890 -4.037 1.00 98.75 165 ALA A N 1
ATOM 1363 C CA . ALA A 1 165 ? 4.853 -11.773 -4.733 1.00 98.75 165 ALA A CA 1
ATOM 1364 C C . ALA A 1 165 ? 4.460 -11.964 -6.203 1.00 98.75 165 ALA A C 1
ATOM 1366 O O . ALA A 1 165 ? 5.317 -11.860 -7.074 1.00 98.75 165 ALA A O 1
ATOM 1367 N N . TYR A 1 166 ? 3.174 -12.182 -6.495 1.00 98.62 166 TYR A N 1
ATOM 1368 C CA . TYR A 1 166 ? 2.684 -12.273 -7.872 1.00 98.62 166 TYR A CA 1
ATOM 1369 C C . TYR A 1 166 ? 2.991 -11.003 -8.679 1.00 98.62 166 TYR A C 1
ATOM 1371 O O . TYR A 1 166 ? 3.497 -11.094 -9.793 1.00 98.62 166 TYR A O 1
ATOM 1379 N N . LEU A 1 167 ? 2.730 -9.823 -8.114 1.00 98.50 167 LEU A N 1
ATOM 1380 C CA . LEU A 1 167 ? 2.955 -8.541 -8.785 1.00 98.50 167 LEU A CA 1
ATOM 1381 C C . LEU A 1 167 ? 4.448 -8.242 -8.988 1.00 98.50 167 LEU A C 1
ATOM 1383 O O . LEU A 1 167 ? 4.830 -7.761 -10.051 1.00 98.50 167 LEU A O 1
ATOM 1387 N N . LEU A 1 168 ? 5.300 -8.589 -8.020 1.00 98.56 168 LEU A N 1
ATOM 1388 C CA . LEU A 1 168 ? 6.757 -8.492 -8.157 1.00 98.56 168 LEU A CA 1
ATOM 1389 C C . LEU A 1 168 ? 7.287 -9.444 -9.238 1.00 98.56 168 LEU A C 1
ATOM 1391 O O . LEU A 1 168 ? 8.113 -9.054 -10.058 1.00 98.56 168 LEU A O 1
ATOM 1395 N N . LEU A 1 169 ? 6.783 -10.682 -9.287 1.00 98.62 169 LEU A N 1
ATOM 1396 C CA . LEU A 1 169 ? 7.126 -11.637 -10.344 1.00 98.62 169 LEU A CA 1
ATOM 1397 C C . LEU A 1 169 ? 6.644 -11.162 -11.718 1.00 98.62 169 LEU A C 1
ATOM 1399 O O . LEU A 1 169 ? 7.352 -11.348 -12.703 1.00 98.62 169 LEU A O 1
ATOM 1403 N N . LEU A 1 170 ? 5.474 -10.524 -11.789 1.00 98.50 170 LEU A N 1
ATOM 1404 C CA . LEU A 1 170 ? 4.974 -9.916 -13.018 1.00 98.50 170 LEU A CA 1
ATOM 1405 C C . LEU A 1 170 ? 5.876 -8.762 -13.476 1.00 98.50 170 LEU A C 1
ATOM 1407 O O . LEU A 1 170 ? 6.219 -8.700 -14.654 1.00 98.50 170 LEU A O 1
ATOM 1411 N N . ALA A 1 171 ? 6.319 -7.897 -12.560 1.00 98.38 171 ALA A N 1
ATOM 1412 C CA . ALA A 1 171 ? 7.264 -6.823 -12.867 1.00 98.38 171 ALA A CA 1
ATOM 1413 C C . ALA A 1 171 ? 8.592 -7.372 -13.424 1.00 98.38 171 ALA A C 1
ATOM 1415 O O . ALA A 1 171 ? 9.071 -6.907 -14.459 1.00 98.38 171 ALA A O 1
ATOM 1416 N N . ILE A 1 172 ? 9.127 -8.435 -12.809 1.00 98.44 172 ILE A N 1
ATOM 1417 C CA . ILE A 1 172 ? 10.311 -9.154 -13.310 1.00 98.44 172 ILE A CA 1
ATOM 1418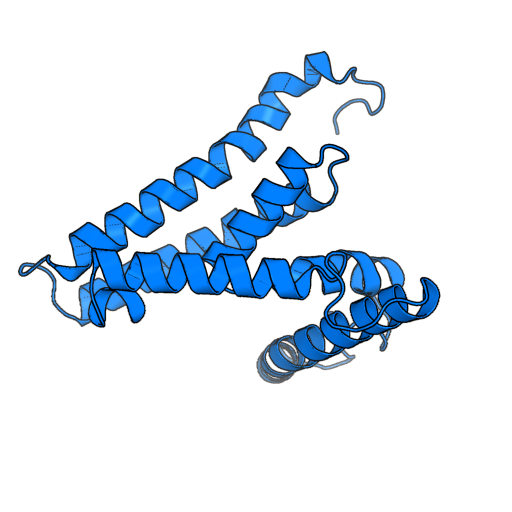 C C . ILE A 1 172 ? 10.042 -9.768 -14.689 1.00 98.44 172 ILE A C 1
ATOM 1420 O O . ILE A 1 172 ? 10.878 -9.665 -15.581 1.00 98.44 172 ILE A O 1
ATOM 1424 N N . GLY A 1 173 ? 8.884 -10.400 -14.889 1.00 98.38 173 GLY A N 1
ATOM 1425 C CA . GLY A 1 173 ? 8.521 -11.013 -16.167 1.00 98.38 173 GLY A CA 1
ATOM 1426 C C . GLY A 1 173 ? 8.404 -10.005 -17.313 1.00 98.38 173 GLY A C 1
ATOM 1427 O O . GLY A 1 173 ? 8.697 -10.347 -18.455 1.00 98.38 173 GLY A O 1
ATOM 1428 N N . LEU A 1 174 ? 8.007 -8.766 -17.012 1.00 97.88 174 LEU A N 1
ATOM 1429 C CA . LEU A 1 174 ? 7.811 -7.707 -18.003 1.00 97.88 174 LEU A CA 1
ATOM 1430 C C . LEU A 1 174 ? 9.065 -6.866 -18.271 1.00 97.88 174 LEU A C 1
ATOM 1432 O O . LEU A 1 174 ? 9.266 -6.451 -19.409 1.00 97.88 174 LEU A O 1
ATOM 1436 N N . GLY A 1 175 ? 9.887 -6.597 -17.252 1.00 96.44 175 GLY A N 1
ATOM 1437 C CA . GLY A 1 175 ? 11.024 -5.671 -17.353 1.00 96.44 175 GLY A CA 1
ATOM 1438 C C . GLY A 1 175 ? 12.348 -6.194 -16.791 1.00 96.44 175 GLY A C 1
ATOM 1439 O O . GLY A 1 175 ? 13.324 -5.445 -16.704 1.00 96.44 175 GLY A O 1
ATOM 1440 N N . GLY A 1 176 ? 12.412 -7.461 -16.380 1.00 97.19 176 GLY A N 1
ATOM 1441 C CA . GLY A 1 176 ? 13.580 -8.041 -15.720 1.00 97.19 176 GLY A CA 1
ATOM 1442 C C . GLY A 1 176 ? 13.904 -7.352 -14.392 1.00 97.19 176 GLY A C 1
ATOM 1443 O O . GLY A 1 176 ? 13.029 -6.845 -13.694 1.00 97.19 176 GLY A O 1
ATOM 1444 N N . TRP A 1 177 ? 15.191 -7.303 -14.042 1.00 96.62 177 TRP A N 1
ATOM 1445 C CA . TRP A 1 177 ? 15.654 -6.618 -12.828 1.00 96.62 177 TRP A CA 1
ATOM 1446 C C . TRP A 1 177 ? 15.432 -5.106 -12.863 1.00 96.62 177 TRP A C 1
ATOM 1448 O O . TRP A 1 177 ? 15.214 -4.505 -11.816 1.00 96.62 177 TRP A O 1
ATOM 1458 N N . VAL A 1 178 ? 15.459 -4.500 -14.056 1.00 94.94 178 VAL A N 1
ATOM 1459 C CA . VAL A 1 178 ? 15.129 -3.080 -14.226 1.00 94.94 178 VAL A CA 1
ATOM 1460 C C . VAL A 1 178 ? 13.664 -2.863 -13.875 1.00 94.94 178 VAL A C 1
ATOM 1462 O O . VAL A 1 178 ? 13.375 -2.027 -13.032 1.00 94.94 178 VAL A O 1
ATOM 1465 N N . GLY A 1 179 ? 12.761 -3.677 -14.423 1.00 94.81 179 GLY A N 1
ATOM 1466 C CA . GLY A 1 179 ? 11.334 -3.604 -14.110 1.00 94.81 179 GLY A CA 1
ATOM 1467 C C . GLY A 1 179 ? 10.990 -3.867 -12.644 1.00 94.81 179 GLY A C 1
ATOM 1468 O O . GLY A 1 179 ? 9.983 -3.364 -12.175 1.00 94.81 179 GLY A O 1
ATOM 1469 N N . LEU A 1 180 ? 11.814 -4.624 -11.912 1.00 96.50 180 LEU A N 1
ATOM 1470 C CA . LEU A 1 180 ? 11.671 -4.780 -10.459 1.00 96.50 180 LEU A CA 1
ATOM 1471 C C . LEU A 1 180 ? 12.119 -3.534 -9.677 1.00 96.50 180 LEU A C 1
ATOM 1473 O O . LEU A 1 180 ? 11.599 -3.273 -8.595 1.00 96.50 180 LEU A O 1
ATOM 1477 N N . GLY A 1 181 ? 13.142 -2.831 -10.171 1.00 93.50 181 GLY A N 1
ATOM 1478 C CA . GLY A 1 181 ? 13.705 -1.646 -9.519 1.00 93.50 181 GLY A CA 1
ATOM 1479 C C . GLY A 1 181 ? 12.962 -0.344 -9.827 1.00 93.50 181 GLY A C 1
ATOM 1480 O O . GLY A 1 181 ? 13.175 0.639 -9.116 1.00 93.50 181 GLY A O 1
ATOM 1481 N N . LEU A 1 182 ? 12.144 -0.343 -10.881 1.00 90.88 182 LEU A N 1
ATOM 1482 C CA . LEU A 1 182 ? 11.227 0.728 -11.265 1.00 90.88 182 LEU A CA 1
ATOM 1483 C C . LEU A 1 182 ? 9.899 0.580 -10.514 1.00 90.88 182 LEU A C 1
ATOM 1485 O O . LEU A 1 182 ? 9.509 1.561 -9.843 1.00 90.88 182 LEU A O 1
#

InterPro domains:
  IPR005804 Fatty acid desaturase domain [PF00487] (50-181)
  IPR033885 Alkane/xylene monooxygenase [PTHR38674] (12-178)